Protein AF-A0A922YHZ2-F1 (afdb_monomer)

Mean predicted aligned error: 9.93 Å

Foldseek 3Di:
DDDDDDDDPDPDPPPDVFFDQAAEDDPDPQWQKWKFFDDDVPDTGHTAKTFGPPDVVTWIWGHTPHDTDIWDWPDWDDDPQWIWTWTADPVPGKIKIWTWHFDDDDPFKTKIWTWMFIDPPDTHDTTTMIMMGTD

Nearest PDB structures (foldseek):
  5t06-assembly1_C  TM=4.264E-01  e=9.651E-01  Escherichia coli O157:H7
  5dm5-assembly1_E  TM=3.992E-01  e=7.801E-01  Yersinia pestis
  5dm5-assembly1_F  TM=3.926E-01  e=1.643E+00  Yersinia pestis
  5vpj-assembly1_B  TM=4.343E-01  e=2.033E+00  Actinomadura verrucosospora

pLDDT: mean 79.19, std 15.56, range [36.5, 94.44]

Sequence (135 aa):
MGAATQTLPEGEPGGEDTLALTPFEPTTVEIYCRFQRQAENGELGGALFITEIAGVPAPAAIGLEGQAVRLEEVSKTEQDGAAIWTYRNEERPVEVQLTLTETDEGFEYRAYEGTIRIMDPVQGDIIPIEGTCGV

Secondary structure (DSSP, 8-state):
--------------------B-----S-S-EEEEEEE--BTTBPPPEEEEEESSSSSPPEEEEETTEEEEEEEEEEEEETTEEEEEEEETTTTEEEEEEEEEEEE-SSEEEEEEEEEEEESS----EEEEEEEE-

Radius of gyration: 17.92 Å; Cα contacts (8 Å, |Δi|>4): 297; chains: 1; bounding box: 31×56×59 Å

Solvent-accessible surface area (backbone atoms only — not comparable to full-atom values): 7584 Å² total; per-residue (Å²): 139,80,90,88,76,89,81,71,85,78,78,80,82,78,80,62,95,61,78,49,81,25,49,31,81,75,93,64,89,54,62,34,30,45,29,16,44,51,51,70,93,77,50,73,51,53,41,34,36,38,26,29,61,83,42,92,77,44,42,28,35,34,12,46,83,65,35,77,41,66,28,42,77,74,46,79,48,76,55,98,77,28,39,40,37,34,31,33,29,88,93,53,73,38,31,37,40,35,44,32,28,78,74,48,78,56,98,63,32,35,31,33,41,35,35,40,29,35,64,34,87,47,77,35,71,78,41,55,26,35,32,43,29,60,110

Structure (mmCIF, N/CA/C/O backbone):
data_AF-A0A922YHZ2-F1
#
_entry.id   AF-A0A922YHZ2-F1
#
loop_
_atom_site.group_PDB
_atom_site.id
_atom_site.type_symbol
_atom_site.label_atom_id
_atom_site.label_alt_id
_atom_site.label_comp_id
_atom_site.label_asym_id
_atom_site.label_entity_id
_atom_site.label_seq_id
_atom_site.pdbx_PDB_ins_code
_atom_site.Cartn_x
_atom_site.Cartn_y
_atom_site.Cartn_z
_atom_site.occupancy
_atom_site.B_iso_or_equiv
_atom_site.auth_seq_id
_atom_site.auth_comp_id
_atom_site.auth_asym_id
_atom_site.auth_atom_id
_atom_site.pdbx_PDB_model_num
ATOM 1 N N . MET A 1 1 ? 13.378 -43.459 36.237 1.00 39.75 1 MET A N 1
ATOM 2 C CA . MET A 1 1 ? 11.954 -43.155 36.505 1.00 39.75 1 MET A CA 1
ATOM 3 C C . MET A 1 1 ? 11.936 -41.804 37.201 1.00 39.75 1 MET A C 1
ATOM 5 O O . MET A 1 1 ? 12.662 -41.684 38.170 1.00 39.75 1 MET A O 1
ATOM 9 N N . GLY A 1 2 ? 11.267 -40.742 36.781 1.00 39.34 2 GLY A N 1
ATOM 10 C CA . GLY A 1 2 ? 10.365 -40.473 35.671 1.00 39.34 2 GLY A CA 1
ATOM 11 C C . GLY A 1 2 ? 10.283 -38.946 35.483 1.00 39.34 2 GLY A C 1
ATOM 12 O O . GLY A 1 2 ? 10.874 -38.199 36.255 1.00 39.34 2 GLY A O 1
ATOM 13 N N . ALA A 1 3 ? 9.610 -38.552 34.407 1.00 48.22 3 ALA A N 1
ATOM 14 C CA . ALA A 1 3 ? 9.484 -37.232 33.788 1.00 48.22 3 ALA A CA 1
ATOM 15 C C . ALA A 1 3 ? 9.189 -36.017 34.686 1.00 48.22 3 ALA A C 1
ATOM 17 O O . ALA A 1 3 ? 8.496 -36.139 35.690 1.00 48.22 3 ALA A O 1
ATOM 18 N N . ALA A 1 4 ? 9.611 -34.845 34.195 1.00 45.97 4 ALA A N 1
ATOM 19 C CA . ALA A 1 4 ? 8.816 -33.614 34.033 1.00 45.97 4 ALA A CA 1
ATOM 20 C C . ALA A 1 4 ? 9.773 -32.471 33.632 1.00 45.97 4 ALA A C 1
ATOM 22 O O . ALA A 1 4 ? 10.861 -32.388 34.184 1.00 45.97 4 ALA A O 1
ATOM 23 N N . THR A 1 5 ? 9.518 -31.534 32.729 1.00 51.22 5 THR A N 1
ATOM 24 C CA . THR A 1 5 ? 8.530 -31.315 31.670 1.00 51.22 5 THR A CA 1
ATOM 25 C C . THR A 1 5 ? 9.193 -30.248 30.796 1.00 51.22 5 THR A C 1
ATOM 27 O O . THR A 1 5 ? 9.803 -29.315 31.315 1.00 51.22 5 THR A O 1
ATOM 30 N N . GLN A 1 6 ? 9.134 -30.410 29.479 1.00 54.06 6 GLN A N 1
ATOM 31 C CA . GLN A 1 6 ? 9.562 -29.389 28.527 1.00 54.06 6 GLN A CA 1
ATOM 32 C C . GLN A 1 6 ? 8.563 -28.227 28.608 1.00 54.06 6 GLN A C 1
ATOM 34 O O . GLN A 1 6 ? 7.412 -28.397 28.212 1.00 54.06 6 GLN A O 1
ATOM 39 N N . THR A 1 7 ? 8.975 -27.081 29.148 1.00 53.22 7 THR A N 1
ATOM 40 C CA . THR A 1 7 ? 8.203 -25.840 29.017 1.00 53.22 7 THR A CA 1
ATOM 41 C C . THR A 1 7 ? 8.525 -25.249 27.648 1.00 53.22 7 THR A C 1
ATOM 43 O O . THR A 1 7 ? 9.651 -24.828 27.391 1.00 53.22 7 THR A O 1
ATOM 46 N N . LEU A 1 8 ? 7.540 -25.327 26.754 1.00 54.12 8 LEU A N 1
ATOM 47 C CA . LEU A 1 8 ? 7.485 -24.636 25.466 1.00 54.12 8 LEU A CA 1
ATOM 48 C C . LEU A 1 8 ? 7.716 -23.126 25.673 1.00 54.12 8 LEU A C 1
ATOM 50 O O . LEU A 1 8 ? 7.281 -22.611 26.703 1.00 54.12 8 LEU A O 1
ATOM 54 N N . PRO A 1 9 ? 8.333 -22.394 24.728 1.00 48.53 9 PRO A N 1
ATOM 55 C CA . PRO A 1 9 ? 8.226 -20.943 24.745 1.00 48.53 9 PRO A CA 1
ATOM 56 C C . PRO A 1 9 ? 6.755 -20.583 24.501 1.00 48.53 9 PRO A C 1
ATOM 58 O O . PRO A 1 9 ? 6.205 -20.861 23.434 1.00 48.53 9 PRO A O 1
ATOM 61 N N . GLU A 1 10 ? 6.106 -20.037 25.528 1.00 46.28 10 GLU A N 1
ATOM 62 C CA . GLU A 1 10 ? 4.842 -19.320 25.393 1.00 46.28 10 GLU A CA 1
ATOM 63 C C . GLU A 1 10 ? 5.055 -18.228 24.346 1.00 46.28 10 GLU A C 1
ATOM 65 O O . GLU A 1 10 ? 5.876 -17.331 24.533 1.00 46.28 10 GLU A O 1
ATOM 70 N N . GLY A 1 11 ? 4.367 -18.370 23.211 1.00 43.66 11 GLY A N 1
ATOM 71 C CA . GLY A 1 11 ? 4.299 -17.331 22.200 1.00 43.66 11 GLY A CA 1
ATOM 72 C C . GLY A 1 11 ? 3.799 -16.058 22.859 1.00 43.66 11 GLY A C 1
ATOM 73 O O . GLY A 1 11 ? 2.742 -16.060 23.485 1.00 43.66 11 GLY A O 1
ATOM 74 N N . GLU A 1 12 ? 4.593 -15.005 22.748 1.00 41.75 12 GLU A N 1
ATOM 75 C CA . GLU A 1 12 ? 4.246 -13.661 23.176 1.00 41.75 12 GLU A CA 1
ATOM 76 C C . GLU A 1 12 ? 2.945 -13.243 22.469 1.00 41.75 12 GLU A C 1
ATOM 78 O O . GLU A 1 12 ? 2.953 -13.089 21.246 1.00 41.75 12 GLU A O 1
ATOM 83 N N . PRO A 1 13 ? 1.814 -13.019 23.164 1.00 50.00 13 PRO A N 1
ATOM 84 C CA . PRO A 1 13 ? 0.797 -12.147 22.621 1.00 50.00 13 PRO A CA 1
ATOM 85 C C . PR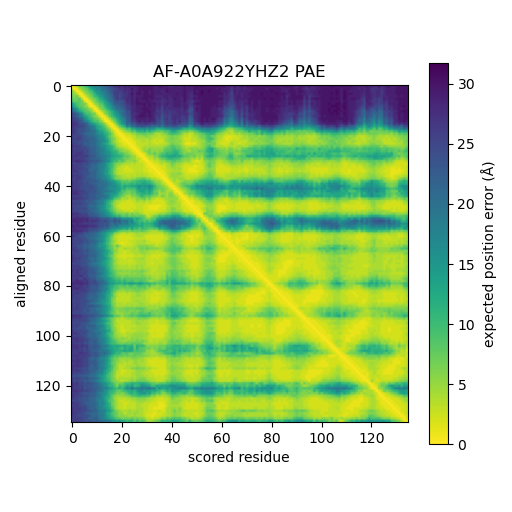O A 1 13 ? 1.255 -10.732 22.972 1.00 50.00 13 PRO A C 1
ATOM 87 O O . PRO A 1 13 ? 0.840 -10.164 23.983 1.00 50.00 13 PRO A O 1
ATOM 90 N N . GLY A 1 14 ? 2.169 -10.187 22.170 1.00 36.50 14 GLY A N 1
ATOM 91 C CA . GLY A 1 14 ? 2.480 -8.761 22.171 1.00 36.50 14 GLY A CA 1
ATOM 92 C C . GLY A 1 14 ? 1.268 -7.991 21.657 1.00 36.50 14 GLY A C 1
ATOM 93 O O . GLY A 1 14 ? 1.242 -7.562 20.512 1.00 36.50 14 GLY A O 1
ATOM 94 N N . GLY A 1 15 ? 0.227 -7.895 22.484 1.00 42.56 15 GLY A N 1
ATOM 95 C CA . GLY A 1 15 ? -0.921 -7.022 22.288 1.00 42.56 15 GLY A CA 1
ATOM 96 C C . GLY A 1 15 ? -0.527 -5.589 22.611 1.00 42.56 15 GLY A C 1
ATOM 97 O O . GLY A 1 15 ? -0.964 -5.031 23.613 1.00 42.56 15 GLY A O 1
ATOM 98 N N . GLU A 1 16 ? 0.335 -5.017 21.783 1.00 43.62 16 GLU A N 1
ATOM 99 C CA . GLU A 1 16 ? 0.255 -3.592 21.503 1.00 43.62 16 GLU A CA 1
ATOM 100 C C . GLU A 1 16 ? -0.827 -3.427 20.433 1.00 43.62 16 GLU A C 1
ATOM 102 O O . GLU A 1 16 ? -1.038 -4.321 19.619 1.00 43.62 16 GLU A O 1
ATOM 107 N N . ASP A 1 17 ? -1.586 -2.337 20.492 1.00 49.53 17 ASP A N 1
ATOM 108 C CA . ASP A 1 17 ? -2.718 -2.027 19.607 1.00 49.53 17 ASP A CA 1
ATOM 109 C C . ASP A 1 17 ? -2.211 -1.682 18.182 1.00 49.53 17 ASP A C 1
ATOM 111 O O . ASP A 1 17 ? -2.505 -0.636 17.606 1.00 49.53 17 ASP A O 1
ATOM 115 N N . THR A 1 18 ? -1.329 -2.519 17.631 1.00 56.91 18 THR A N 1
ATOM 116 C CA . THR A 1 18 ? -0.783 -2.396 16.290 1.00 56.91 18 THR A CA 1
ATOM 117 C C . THR A 1 18 ? -1.848 -2.836 15.305 1.00 56.91 18 THR A C 1
ATOM 119 O O . THR A 1 18 ? -2.197 -4.012 15.203 1.00 56.91 18 THR A O 1
ATOM 122 N N . LEU A 1 19 ? -2.382 -1.866 14.561 1.00 71.94 19 LEU A N 1
ATOM 123 C CA . LEU A 1 19 ? -3.243 -2.128 13.414 1.00 71.94 19 LEU A CA 1
ATOM 124 C C . LEU A 1 19 ? -2.537 -3.111 12.473 1.00 71.94 19 LEU A C 1
ATOM 126 O O . LEU A 1 19 ? -1.559 -2.777 11.804 1.00 71.94 19 LEU A O 1
ATOM 130 N N . ALA A 1 20 ? -3.036 -4.344 12.444 1.00 77.06 20 ALA A N 1
ATOM 131 C CA . ALA A 1 20 ? -2.454 -5.405 11.645 1.00 77.06 20 ALA A CA 1
ATOM 132 C C . ALA A 1 20 ? -3.015 -5.361 10.221 1.00 77.06 20 ALA A C 1
ATOM 134 O O . ALA A 1 20 ? -4.226 -5.475 9.992 1.00 77.06 20 ALA A O 1
ATOM 135 N N . LEU A 1 21 ? -2.108 -5.258 9.250 1.00 84.69 21 LEU A N 1
ATOM 136 C CA . LEU A 1 21 ? -2.442 -5.433 7.844 1.00 84.69 21 LEU A CA 1
ATOM 137 C C . LEU A 1 21 ? -2.799 -6.889 7.582 1.00 84.69 21 LEU A C 1
ATOM 139 O O . LEU A 1 21 ? -1.997 -7.810 7.773 1.00 84.69 21 LEU A O 1
ATOM 143 N N . THR A 1 22 ? -4.016 -7.079 7.104 1.00 86.75 22 THR A N 1
ATOM 144 C CA . THR A 1 22 ? -4.612 -8.389 6.866 1.00 86.75 22 THR A CA 1
ATOM 145 C C . THR A 1 22 ? -5.055 -8.474 5.417 1.00 86.75 22 THR A C 1
ATOM 147 O O . THR A 1 22 ? -5.443 -7.463 4.835 1.00 86.75 22 THR A O 1
ATOM 150 N N . PRO A 1 23 ? -4.981 -9.658 4.796 1.00 85.94 23 PRO A N 1
ATOM 151 C CA . PRO A 1 23 ? -5.547 -9.831 3.473 1.00 85.94 23 PRO A CA 1
ATOM 152 C C . PRO A 1 23 ? -7.059 -9.606 3.520 1.00 85.94 23 PRO A C 1
ATOM 154 O O . PRO A 1 23 ? -7.722 -10.001 4.480 1.00 85.94 23 PRO A O 1
ATOM 157 N N . PHE A 1 24 ? -7.600 -9.007 2.466 1.00 86.88 24 PHE A N 1
ATOM 158 C CA . PHE A 1 24 ? -9.036 -8.832 2.299 1.00 86.88 24 PHE A CA 1
ATOM 159 C C . PHE A 1 24 ? -9.477 -9.245 0.897 1.00 86.88 24 PHE A C 1
ATOM 161 O O . PHE A 1 24 ? -8.689 -9.276 -0.052 1.00 86.88 24 PHE A O 1
ATOM 168 N N . GLU A 1 25 ? -10.761 -9.565 0.772 1.00 82.56 25 GLU A N 1
ATOM 169 C CA . GLU A 1 25 ? -11.384 -9.801 -0.523 1.00 82.56 25 GLU A CA 1
ATOM 170 C C . GLU A 1 25 ? -11.875 -8.461 -1.089 1.00 82.56 25 GLU A C 1
ATOM 172 O O . GLU A 1 25 ? -12.699 -7.796 -0.451 1.00 82.56 25 GLU A O 1
ATOM 177 N N . PRO A 1 26 ? -11.372 -8.025 -2.259 1.00 75.19 26 PRO A N 1
ATOM 178 C CA . PRO A 1 26 ? -11.837 -6.796 -2.876 1.00 75.19 26 PRO A CA 1
ATOM 179 C C . PRO A 1 26 ? -13.327 -6.916 -3.201 1.00 75.19 26 PRO A C 1
ATOM 181 O O . PRO A 1 26 ? -13.780 -7.893 -3.791 1.00 75.19 26 PRO A O 1
ATOM 184 N N . THR A 1 27 ? -14.098 -5.901 -2.826 1.00 72.12 27 THR A N 1
ATOM 185 C CA . THR A 1 27 ? -15.546 -5.845 -3.088 1.00 72.12 27 THR A CA 1
ATOM 186 C C . THR A 1 27 ? -15.873 -5.347 -4.498 1.00 72.12 27 THR A C 1
ATOM 188 O O . THR A 1 27 ? -17.034 -5.360 -4.905 1.00 72.12 27 THR A O 1
ATOM 191 N N . THR A 1 28 ? -14.849 -4.926 -5.241 1.00 73.12 28 THR A N 1
ATOM 192 C CA . THR A 1 28 ? -14.907 -4.382 -6.599 1.00 73.12 28 THR A CA 1
ATOM 193 C C . THR A 1 28 ? -14.122 -5.262 -7.568 1.00 73.12 28 THR A C 1
ATOM 195 O O . THR A 1 28 ? -13.128 -5.889 -7.197 1.00 73.12 28 THR A O 1
ATOM 198 N N . VAL A 1 29 ? -14.567 -5.304 -8.824 1.00 72.88 29 VAL A N 1
ATOM 199 C CA . VAL A 1 29 ? -13.850 -5.981 -9.920 1.00 72.88 29 VAL A CA 1
ATOM 200 C C . VAL A 1 29 ? -13.031 -5.005 -10.767 1.00 72.88 29 VAL A C 1
ATOM 202 O O . VAL A 1 29 ? -12.230 -5.434 -11.591 1.00 72.88 29 VAL A O 1
ATOM 205 N N . GLU A 1 30 ? -13.200 -3.699 -10.557 1.00 80.75 30 GLU A N 1
ATOM 206 C CA . GLU A 1 30 ? -12.539 -2.632 -11.315 1.00 80.75 30 GLU A CA 1
ATOM 207 C C . GLU A 1 30 ? -11.231 -2.214 -10.633 1.00 80.75 30 GLU A C 1
ATOM 209 O O . GLU A 1 30 ? -11.040 -1.054 -10.277 1.00 8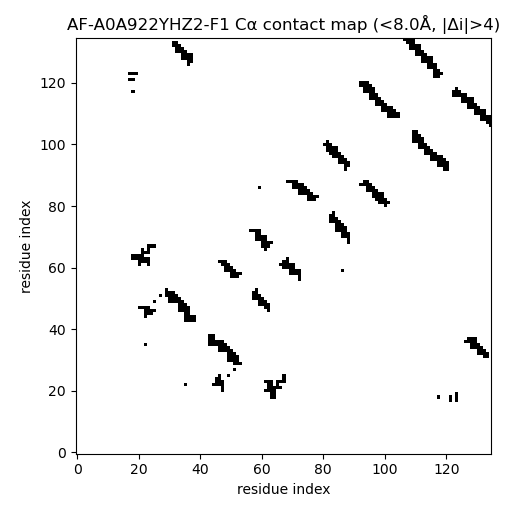0.75 30 GLU A O 1
ATOM 214 N N . ILE A 1 31 ? -10.339 -3.175 -10.397 1.00 83.06 31 ILE A N 1
ATOM 215 C CA . ILE A 1 31 ? -9.075 -2.948 -9.689 1.00 83.06 31 ILE A CA 1
ATOM 216 C C . ILE A 1 31 ? -8.028 -2.417 -10.675 1.00 83.06 31 ILE A C 1
ATOM 218 O O . ILE A 1 31 ? -7.686 -3.100 -11.637 1.00 83.06 31 ILE A O 1
ATOM 222 N N . TYR A 1 32 ? -7.508 -1.215 -10.419 1.00 86.75 32 TYR A N 1
ATOM 223 C CA . TYR A 1 32 ? -6.421 -0.608 -11.185 1.00 86.75 32 TYR A CA 1
ATOM 224 C C . TYR A 1 32 ? -5.060 -1.111 -10.705 1.00 86.75 32 TYR A C 1
ATOM 226 O O . TYR A 1 32 ? -4.319 -1.683 -11.493 1.00 86.75 32 TYR A O 1
ATOM 234 N N . CYS A 1 33 ? -4.745 -0.956 -9.416 1.00 89.69 33 CYS A N 1
ATOM 235 C CA . CYS A 1 33 ? -3.566 -1.550 -8.794 1.00 89.69 33 CYS A CA 1
ATOM 236 C C . CYS A 1 33 ? -3.966 -2.586 -7.756 1.00 89.69 33 CYS A C 1
ATOM 238 O O . CYS A 1 33 ? -4.873 -2.354 -6.959 1.00 89.69 33 CYS A O 1
ATOM 240 N N . ARG A 1 34 ? -3.225 -3.689 -7.694 1.00 91.19 34 ARG A N 1
ATOM 241 C CA . ARG A 1 34 ? -3.348 -4.705 -6.652 1.00 91.19 34 ARG A CA 1
ATOM 242 C C . ARG A 1 34 ? -1.983 -4.997 -6.057 1.00 91.19 34 ARG A C 1
ATOM 244 O O . ARG A 1 34 ? -1.089 -5.428 -6.777 1.00 91.19 34 ARG A O 1
ATOM 251 N N . PHE A 1 35 ? -1.876 -4.853 -4.743 1.00 92.44 35 PHE A N 1
ATOM 252 C CA . PHE A 1 35 ? -0.700 -5.211 -3.964 1.00 92.44 35 PHE A CA 1
ATOM 253 C C . PHE A 1 35 ? -1.049 -6.257 -2.920 1.00 92.44 35 PHE A C 1
ATOM 255 O O . PHE A 1 35 ? -2.102 -6.228 -2.274 1.00 92.44 35 PHE A O 1
ATOM 262 N N . GLN A 1 36 ? -0.130 -7.184 -2.741 1.00 91.19 36 GLN A N 1
ATOM 263 C CA . GLN A 1 36 ? -0.241 -8.303 -1.826 1.00 91.19 36 GLN A CA 1
ATOM 264 C C . GLN A 1 36 ? 1.083 -8.497 -1.107 1.00 91.19 36 GLN A C 1
ATOM 266 O O . GLN A 1 36 ? 2.111 -7.962 -1.519 1.00 91.19 36 GLN A O 1
ATOM 271 N N . ARG A 1 37 ? 1.047 -9.241 -0.002 1.00 88.88 37 ARG A N 1
ATOM 272 C CA . ARG A 1 37 ? 2.265 -9.577 0.734 1.00 88.88 37 ARG A CA 1
ATOM 273 C C . ARG A 1 37 ? 3.208 -10.352 -0.190 1.00 88.88 37 ARG A C 1
ATOM 275 O O . ARG A 1 37 ? 2.734 -11.225 -0.922 1.00 88.88 37 ARG A O 1
ATOM 282 N N . GLN A 1 38 ?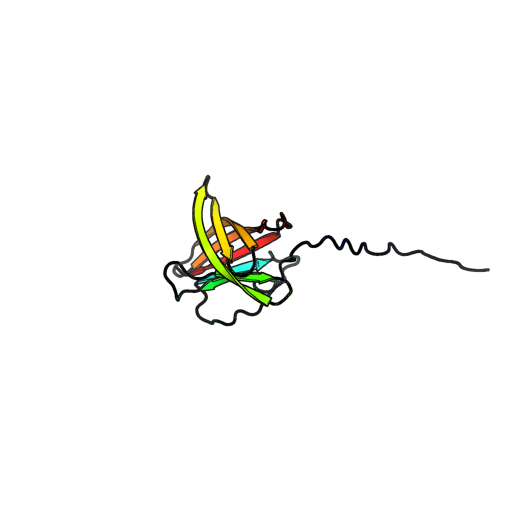 4.497 -10.021 -0.151 1.00 83.69 38 GLN A N 1
ATOM 283 C CA . GLN A 1 38 ? 5.497 -10.722 -0.952 1.00 83.69 38 GLN A CA 1
ATOM 284 C C . GLN A 1 38 ? 5.458 -12.222 -0.635 1.00 83.69 38 GLN A C 1
ATOM 286 O O . GLN A 1 38 ? 5.293 -12.603 0.528 1.00 83.69 38 GLN A O 1
ATOM 291 N N . ALA A 1 39 ? 5.554 -13.072 -1.656 1.00 74.62 39 ALA A N 1
ATOM 292 C CA . ALA A 1 39 ? 5.394 -14.509 -1.474 1.00 74.62 39 ALA A CA 1
ATOM 293 C C . ALA A 1 39 ? 6.532 -15.109 -0.628 1.00 74.62 39 ALA A C 1
ATOM 295 O O . ALA A 1 39 ? 7.666 -15.253 -1.088 1.00 74.62 39 ALA A O 1
ATOM 296 N N . GLU A 1 40 ? 6.224 -15.556 0.588 1.00 65.81 40 GLU A N 1
ATOM 297 C CA . GLU A 1 40 ? 7.130 -16.398 1.369 1.00 65.81 40 GLU A CA 1
ATOM 298 C C . GLU A 1 40 ? 6.925 -17.859 0.937 1.00 65.81 40 GLU A C 1
ATOM 300 O O . GLU A 1 40 ? 5.849 -18.425 1.108 1.00 65.81 40 GLU A O 1
ATOM 305 N N . ASN A 1 41 ? 7.956 -18.485 0.357 1.00 67.88 41 ASN A N 1
ATOM 306 C CA . ASN A 1 41 ? 7.931 -19.861 -0.182 1.00 67.88 41 ASN A CA 1
ATOM 307 C C . ASN A 1 41 ? 7.110 -20.073 -1.470 1.00 67.88 41 ASN A C 1
ATOM 309 O O . ASN A 1 41 ? 6.779 -21.208 -1.813 1.00 67.88 41 ASN A O 1
ATOM 313 N N . GLY A 1 42 ? 6.828 -19.004 -2.220 1.00 63.19 42 GLY A N 1
ATOM 314 C CA . GLY A 1 42 ? 6.121 -19.085 -3.505 1.00 63.19 42 GLY A CA 1
ATOM 315 C C . GLY A 1 42 ? 4.594 -19.135 -3.394 1.00 63.19 42 GLY A C 1
ATOM 316 O O . GLY A 1 42 ? 3.918 -19.277 -4.411 1.00 63.19 42 GLY A O 1
ATOM 317 N N . GLU A 1 43 ? 4.042 -18.991 -2.187 1.00 68.19 43 GLU A N 1
ATOM 318 C CA . GLU A 1 43 ? 2.608 -18.797 -1.973 1.00 68.19 43 GLU A CA 1
ATOM 319 C C . GLU A 1 43 ? 2.289 -17.299 -1.953 1.00 68.19 43 GLU A C 1
ATOM 321 O O . GLU A 1 43 ? 2.708 -16.565 -1.058 1.00 68.19 43 GLU A O 1
ATOM 326 N N . LEU A 1 44 ? 1.548 -16.835 -2.961 1.00 67.06 44 LEU A N 1
ATOM 327 C CA . LEU A 1 44 ? 1.074 -15.456 -3.021 1.00 67.06 44 LEU A CA 1
ATOM 328 C C . LEU A 1 44 ? -0.008 -15.244 -1.955 1.00 67.06 44 LEU A C 1
ATOM 330 O O . LEU A 1 44 ? -1.012 -15.958 -1.923 1.00 67.06 44 LEU A O 1
ATOM 334 N N . GLY A 1 45 ? 0.194 -14.249 -1.090 1.00 70.25 45 GLY A N 1
ATOM 335 C CA . GLY A 1 45 ? -0.796 -13.862 -0.089 1.00 70.25 45 GLY A CA 1
ATOM 336 C C . GLY A 1 45 ? -2.051 -13.226 -0.702 1.00 70.25 45 GLY A C 1
ATOM 337 O O . GLY A 1 45 ? -2.093 -12.855 -1.876 1.00 70.25 45 GLY A O 1
ATOM 338 N N . GLY A 1 46 ? -3.093 -13.057 0.117 1.00 82.25 46 GLY A N 1
ATOM 339 C CA . GLY A 1 46 ? -4.262 -12.261 -0.270 1.00 82.25 46 GLY A CA 1
ATOM 340 C C . GLY A 1 46 ? -3.919 -10.777 -0.470 1.00 82.25 46 GLY A C 1
ATOM 341 O O . GLY A 1 46 ? -2.875 -10.298 -0.019 1.00 82.25 46 GLY A O 1
ATOM 342 N N . ALA A 1 47 ? -4.806 -10.042 -1.148 1.00 86.06 47 ALA A N 1
ATOM 343 C CA . ALA A 1 47 ? -4.610 -8.617 -1.409 1.00 86.06 47 ALA A CA 1
ATOM 344 C C . ALA A 1 47 ? -4.564 -7.830 -0.093 1.00 86.06 47 ALA A C 1
ATOM 346 O O . ALA A 1 47 ? -5.451 -7.971 0.747 1.00 86.06 47 ALA A O 1
ATOM 347 N N . LEU A 1 48 ? -3.530 -7.008 0.075 1.00 90.38 48 LEU A N 1
ATOM 348 C CA . LEU A 1 48 ? -3.383 -6.111 1.221 1.00 90.38 48 LEU A CA 1
ATOM 349 C C . LEU A 1 48 ? -3.845 -4.701 0.885 1.00 90.38 48 LEU A C 1
ATOM 351 O O . LEU A 1 48 ? -4.407 -4.030 1.743 1.00 90.38 48 LEU A O 1
ATOM 355 N N . PHE A 1 49 ? -3.628 -4.265 -0.354 1.00 92.38 49 PHE A N 1
ATOM 356 C CA . PHE A 1 49 ? -3.978 -2.930 -0.812 1.00 92.38 49 PHE A CA 1
ATOM 357 C C . PHE A 1 49 ? -4.415 -2.974 -2.275 1.00 92.38 49 PHE A C 1
ATOM 359 O O . PHE A 1 49 ? -3.803 -3.665 -3.090 1.00 92.38 49 PHE A O 1
ATOM 366 N N . ILE A 1 50 ? -5.457 -2.223 -2.616 1.00 91.31 50 ILE A N 1
ATOM 367 C CA . ILE A 1 50 ? -5.917 -2.052 -3.994 1.00 91.31 50 ILE A CA 1
ATOM 368 C C . ILE A 1 50 ? -6.186 -0.579 -4.292 1.00 91.31 50 ILE A C 1
ATOM 370 O O . ILE A 1 50 ? -6.487 0.200 -3.389 1.00 91.31 50 ILE A O 1
ATOM 374 N N . THR A 1 51 ? -6.160 -0.221 -5.568 1.00 89.06 51 THR A N 1
ATOM 375 C CA . THR A 1 51 ? -6.786 1.001 -6.084 1.00 89.06 51 THR A CA 1
ATOM 376 C C . THR A 1 51 ? -7.836 0.633 -7.122 1.00 89.06 51 THR A C 1
ATOM 378 O O . THR A 1 51 ? -7.700 -0.389 -7.794 1.00 89.06 51 THR A O 1
ATOM 381 N N . GLU A 1 52 ? -8.889 1.433 -7.255 1.00 83.38 52 GLU A N 1
ATOM 382 C CA . GLU A 1 52 ? -9.974 1.194 -8.215 1.00 83.38 52 GLU A CA 1
ATOM 383 C C . GLU A 1 52 ? -9.858 2.103 -9.449 1.00 83.38 52 GLU A C 1
ATOM 385 O O . GLU A 1 52 ? -9.337 3.210 -9.369 1.00 83.38 52 GLU A O 1
ATOM 390 N N . ILE A 1 53 ? -10.383 1.672 -10.597 1.00 72.62 53 ILE A N 1
ATOM 391 C CA . ILE A 1 53 ? -10.453 2.487 -11.826 1.00 72.62 53 ILE A CA 1
ATOM 392 C C . ILE A 1 53 ? -11.501 3.608 -11.673 1.00 72.62 53 ILE A C 1
ATOM 394 O O . ILE A 1 53 ? -11.367 4.697 -12.237 1.00 72.62 53 ILE A O 1
ATOM 398 N N . ALA A 1 54 ? -12.562 3.347 -10.904 1.00 60.50 54 ALA A N 1
ATOM 399 C CA . ALA A 1 54 ? -13.708 4.233 -10.747 1.00 60.50 54 ALA A CA 1
ATOM 400 C C . ALA A 1 54 ? -13.454 5.328 -9.693 1.00 60.50 54 ALA A C 1
ATOM 402 O O . ALA A 1 54 ? -13.877 5.244 -8.544 1.00 60.50 54 ALA A O 1
ATOM 403 N N . GLY A 1 55 ? -12.778 6.388 -10.121 1.00 52.69 55 GLY A N 1
ATOM 404 C CA . GLY A 1 55 ? -12.608 7.646 -9.400 1.00 52.69 55 GLY A CA 1
ATOM 405 C C . GLY A 1 55 ? -11.310 8.290 -9.851 1.00 52.69 55 GLY A C 1
ATOM 406 O O . GLY A 1 55 ? -10.314 7.610 -10.048 1.00 52.69 55 GLY A O 1
ATOM 407 N N . VAL A 1 56 ? -11.311 9.589 -10.118 1.00 49.59 56 VAL A N 1
ATOM 408 C CA . VAL A 1 56 ? -10.071 10.316 -10.404 1.00 49.59 56 VAL A CA 1
ATOM 409 C C . VAL A 1 56 ? -9.987 11.437 -9.371 1.00 49.59 56 VAL A C 1
ATOM 411 O O . VAL A 1 56 ? -10.782 12.377 -9.470 1.00 49.59 56 VAL A O 1
ATOM 414 N N . PRO A 1 57 ? -9.078 11.337 -8.379 1.00 57.19 57 PRO A N 1
ATOM 415 C CA . PRO A 1 57 ? -8.123 10.237 -8.158 1.00 57.19 57 PRO A CA 1
ATOM 416 C C . PRO A 1 57 ? -8.795 8.905 -7.757 1.00 57.19 57 PRO A C 1
ATOM 418 O O . PRO A 1 57 ? -9.885 8.898 -7.184 1.00 57.19 57 PRO A O 1
ATOM 421 N N . ALA A 1 58 ? -8.146 7.785 -8.103 1.00 63.53 58 ALA A N 1
ATOM 422 C CA . ALA A 1 58 ? -8.614 6.417 -7.849 1.00 63.53 58 ALA A CA 1
ATOM 423 C C . ALA A 1 58 ? -8.811 6.180 -6.346 1.00 63.53 58 ALA A C 1
ATOM 425 O O . ALA A 1 58 ? -7.835 6.338 -5.604 1.00 63.53 58 ALA A O 1
ATOM 426 N N . PRO A 1 59 ? -10.014 5.791 -5.873 1.00 79.88 59 PRO A N 1
ATOM 427 C CA . PRO A 1 59 ? -10.181 5.428 -4.478 1.00 79.88 59 PRO A CA 1
ATOM 428 C C . PRO A 1 59 ? -9.330 4.188 -4.194 1.00 79.88 59 PRO A C 1
ATOM 430 O O . PRO A 1 59 ? -9.210 3.282 -5.024 1.00 79.88 59 PRO A O 1
ATOM 433 N N . ALA A 1 60 ? -8.691 4.176 -3.030 1.00 89.25 60 ALA A N 1
ATOM 434 C CA . ALA A 1 60 ? -7.879 3.062 -2.570 1.00 89.25 60 ALA A CA 1
ATOM 435 C C . ALA A 1 60 ? -8.614 2.282 -1.480 1.00 89.25 60 ALA A C 1
ATOM 437 O O . ALA A 1 60 ? -9.524 2.796 -0.831 1.00 89.25 60 ALA A O 1
ATOM 438 N N . ALA A 1 61 ? -8.218 1.034 -1.254 1.00 90.38 61 ALA A N 1
ATOM 439 C CA . ALA A 1 61 ? -8.667 0.269 -0.101 1.00 90.38 61 ALA A CA 1
ATOM 440 C C . ALA A 1 61 ? -7.541 -0.594 0.460 1.00 90.38 61 ALA A C 1
ATOM 442 O O . ALA A 1 61 ? -6.700 -1.099 -0.283 1.00 90.38 61 ALA A O 1
ATOM 443 N N . ILE A 1 62 ? -7.551 -0.777 1.775 1.00 90.31 62 ILE A N 1
ATOM 444 C CA . ILE A 1 62 ? -6.571 -1.564 2.517 1.00 90.31 62 ILE A CA 1
ATOM 445 C C . ILE A 1 62 ? -7.264 -2.563 3.435 1.00 90.31 62 ILE A C 1
ATOM 447 O O . ILE A 1 62 ? -8.319 -2.271 3.996 1.00 90.31 62 ILE A O 1
ATOM 451 N N . GLY A 1 63 ? -6.669 -3.737 3.607 1.00 89.75 63 GLY A N 1
ATOM 452 C CA . GLY A 1 63 ? -7.159 -4.732 4.550 1.00 89.75 63 GLY A CA 1
ATOM 453 C C . GLY A 1 63 ? -6.625 -4.481 5.956 1.00 89.75 63 GLY A C 1
ATOM 454 O O . GLY A 1 63 ? -5.433 -4.642 6.223 1.00 89.75 63 GLY A O 1
ATOM 455 N N . LEU A 1 64 ? -7.513 -4.110 6.873 1.00 86.62 64 LEU A N 1
ATOM 456 C CA . LEU A 1 64 ? -7.211 -3.912 8.290 1.00 86.62 64 LEU A CA 1
ATOM 457 C C . LEU A 1 64 ? -8.167 -4.761 9.116 1.00 86.62 64 LEU A C 1
ATOM 459 O O . LEU A 1 64 ? -9.378 -4.673 8.930 1.00 86.62 64 LEU A O 1
ATOM 463 N N . GLU A 1 65 ? -7.628 -5.578 10.022 1.00 83.31 65 GLU A N 1
ATOM 464 C CA . GLU A 1 65 ? -8.433 -6.408 10.937 1.00 83.31 65 GLU A CA 1
ATOM 465 C C . GLU A 1 65 ? -9.454 -7.331 10.221 1.00 83.31 65 GLU A C 1
ATOM 467 O O . GLU A 1 65 ? -10.528 -7.632 10.737 1.00 83.31 65 GLU A O 1
ATOM 472 N N . GLY A 1 66 ? -9.137 -7.776 9.002 1.00 78.56 66 GLY A N 1
ATOM 473 C CA . GLY A 1 66 ? -9.996 -8.594 8.142 1.00 78.56 66 GLY A CA 1
ATOM 474 C C . GLY A 1 66 ? -11.071 -7.807 7.383 1.00 78.56 66 GLY A C 1
ATOM 475 O O . GLY A 1 66 ? -11.944 -8.415 6.765 1.00 78.56 66 GLY A O 1
ATOM 476 N N . GLN A 1 67 ? -11.036 -6.473 7.420 1.00 83.19 67 GLN A N 1
ATOM 477 C CA . GLN A 1 67 ? -12.012 -5.599 6.771 1.00 83.19 67 GLN A CA 1
ATOM 478 C C . GLN A 1 67 ? -11.352 -4.691 5.732 1.00 83.19 67 GLN A C 1
ATOM 480 O O . GLN A 1 67 ? -10.263 -4.161 5.946 1.00 83.19 67 GLN A O 1
ATOM 485 N N . ALA A 1 68 ? -12.045 -4.469 4.613 1.00 86.38 68 ALA A N 1
ATOM 486 C CA . ALA A 1 68 ? -11.641 -3.481 3.622 1.00 86.38 68 ALA A CA 1
ATOM 487 C C . ALA A 1 68 ? -11.948 -2.068 4.141 1.00 86.38 68 ALA A C 1
ATOM 489 O O . ALA A 1 68 ? -13.111 -1.699 4.314 1.00 86.38 68 ALA A O 1
ATOM 490 N N . VAL A 1 69 ? -10.909 -1.274 4.370 1.00 88.25 69 VAL A N 1
ATOM 491 C CA . VAL A 1 69 ? -11.005 0.138 4.745 1.00 88.25 69 VAL A CA 1
ATOM 492 C C . VAL A 1 69 ? -10.710 0.972 3.509 1.00 88.25 69 VAL A C 1
ATOM 494 O O . VAL A 1 69 ? -9.646 0.832 2.910 1.00 88.25 69 VAL A O 1
ATOM 497 N N . ARG A 1 70 ? -11.651 1.834 3.114 1.00 89.25 70 ARG A N 1
ATOM 498 C CA . ARG A 1 70 ? -11.438 2.775 2.007 1.00 89.25 70 ARG A CA 1
ATOM 499 C C . ARG A 1 70 ? -10.397 3.813 2.388 1.00 89.25 70 ARG A C 1
ATOM 501 O O . ARG A 1 70 ? -10.274 4.168 3.550 1.00 89.25 70 ARG A O 1
ATOM 508 N N . LEU A 1 71 ? -9.671 4.320 1.416 1.00 90.12 71 LEU A N 1
ATOM 509 C CA . LEU A 1 71 ? -8.644 5.320 1.599 1.00 90.12 71 LEU A CA 1
ATOM 510 C C . LEU A 1 71 ? -8.737 6.349 0.476 1.00 90.12 71 LEU A C 1
ATOM 512 O O . LEU A 1 71 ? -9.034 6.028 -0.676 1.00 90.12 71 LEU A O 1
ATOM 516 N N . GLU A 1 72 ? -8.428 7.581 0.828 1.00 89.38 72 GLU A N 1
ATOM 517 C CA . GLU A 1 72 ? -8.322 8.719 -0.066 1.00 89.38 72 GLU A CA 1
ATOM 518 C C . GLU A 1 72 ? -6.852 9.016 -0.341 1.00 89.38 72 GLU A C 1
ATOM 520 O O . GLU A 1 72 ? -5.989 8.864 0.528 1.00 89.38 72 GLU A O 1
ATOM 525 N N . GLU A 1 73 ? -6.555 9.411 -1.575 1.00 90.44 73 GLU A N 1
ATOM 526 C CA . GLU A 1 73 ? -5.209 9.806 -1.974 1.00 90.44 73 GLU A CA 1
ATOM 527 C C . GLU A 1 73 ? -4.839 11.134 -1.310 1.00 90.44 73 GLU A C 1
ATOM 529 O O . GLU A 1 73 ? -5.504 12.149 -1.505 1.00 90.44 73 GLU A O 1
ATOM 534 N N . VAL A 1 74 ? -3.749 11.128 -0.545 1.00 90.19 74 VAL A N 1
ATOM 535 C CA . VAL A 1 74 ? -3.170 12.346 0.035 1.00 90.19 74 VAL A CA 1
ATOM 536 C C . VAL A 1 74 ? -2.076 12.883 -0.877 1.00 90.19 74 VAL A C 1
ATOM 538 O O . VAL A 1 74 ? -1.996 14.085 -1.123 1.00 90.19 74 VAL A O 1
ATOM 541 N N . SER A 1 75 ? -1.201 11.995 -1.356 1.00 90.00 75 SER A N 1
ATOM 542 C CA . SER A 1 75 ? -0.082 12.362 -2.216 1.00 90.00 75 SER A CA 1
ATOM 543 C C . SER A 1 75 ? 0.461 11.156 -2.973 1.00 90.00 75 SER A C 1
ATOM 545 O O . SER A 1 75 ? 0.513 10.047 -2.443 1.00 90.00 75 SER A O 1
ATOM 547 N N . LYS A 1 76 ? 0.942 11.393 -4.191 1.00 90.19 76 LYS A N 1
ATOM 548 C CA . LYS A 1 76 ? 1.776 10.461 -4.948 1.00 90.19 76 LYS A CA 1
ATOM 549 C C . LYS A 1 76 ? 2.990 11.211 -5.451 1.00 90.19 76 LYS A C 1
ATOM 551 O O . LYS A 1 76 ? 2.868 12.129 -6.260 1.00 90.19 76 LYS A O 1
ATOM 556 N N . THR A 1 77 ? 4.157 10.831 -4.964 1.00 90.25 77 THR A N 1
ATOM 557 C CA . THR A 1 77 ? 5.431 11.401 -5.390 1.00 90.25 77 THR A CA 1
ATOM 558 C C . THR A 1 77 ? 6.350 10.301 -5.877 1.00 90.25 77 THR A C 1
ATOM 560 O O . THR A 1 77 ? 6.177 9.134 -5.549 1.00 90.25 77 THR A O 1
ATOM 563 N N . GLU A 1 78 ? 7.335 10.672 -6.678 1.00 89.12 78 GLU A N 1
ATOM 564 C CA . GLU A 1 78 ? 8.419 9.785 -7.074 1.00 89.12 78 GLU A CA 1
ATOM 565 C C . GLU A 1 78 ? 9.727 10.409 -6.594 1.00 89.12 78 GLU A C 1
ATOM 567 O O . GLU A 1 78 ? 9.953 11.612 -6.758 1.00 89.12 78 GLU A O 1
ATOM 572 N N . GLN A 1 79 ? 10.555 9.613 -5.928 1.00 84.19 79 GLN A N 1
ATOM 573 C CA . GLN A 1 79 ? 11.813 10.035 -5.335 1.00 84.19 79 GLN A CA 1
ATOM 574 C C . GLN A 1 79 ? 12.850 8.928 -5.525 1.00 84.19 79 GLN A C 1
ATOM 576 O O . GLN A 1 79 ? 12.607 7.782 -5.162 1.00 84.19 79 GLN A O 1
ATOM 581 N N . ASP A 1 80 ? 14.002 9.275 -6.105 1.00 81.75 80 ASP A N 1
ATOM 582 C CA . ASP A 1 80 ? 15.145 8.365 -6.279 1.00 81.75 80 ASP A CA 1
ATOM 583 C C . ASP A 1 80 ? 14.794 7.028 -6.978 1.00 81.75 80 ASP A C 1
ATOM 585 O O . ASP A 1 80 ? 15.383 5.988 -6.693 1.00 81.75 80 ASP A O 1
ATOM 589 N N . GLY A 1 81 ? 13.833 7.053 -7.912 1.00 83.38 81 GLY A N 1
ATOM 590 C CA . GLY A 1 81 ? 13.369 5.865 -8.643 1.00 83.38 81 GLY A CA 1
ATOM 591 C C . GLY A 1 81 ? 12.354 4.999 -7.888 1.00 83.38 81 GLY A C 1
ATOM 592 O O . GLY A 1 81 ? 11.987 3.936 -8.381 1.00 83.38 81 GLY A O 1
ATOM 593 N N . ALA A 1 82 ? 11.886 5.449 -6.721 1.00 89.56 82 ALA A N 1
ATOM 594 C CA . ALA A 1 82 ? 10.791 4.838 -5.980 1.00 89.56 82 ALA A CA 1
ATOM 595 C C . ALA A 1 82 ? 9.574 5.774 -5.931 1.00 89.56 82 ALA A C 1
ATOM 597 O O . ALA A 1 82 ? 9.675 6.959 -5.613 1.00 89.56 82 ALA A O 1
ATOM 598 N N . ALA A 1 83 ? 8.395 5.233 -6.206 1.00 92.12 83 ALA A N 1
ATOM 599 C CA . ALA A 1 83 ? 7.124 5.905 -6.033 1.00 92.12 83 ALA A CA 1
ATOM 600 C C . ALA A 1 83 ? 6.661 5.804 -4.569 1.00 92.12 83 ALA A C 1
ATOM 602 O O . ALA A 1 83 ? 6.493 4.716 -4.021 1.00 92.12 83 ALA A O 1
ATOM 603 N N . ILE A 1 84 ? 6.445 6.948 -3.928 1.00 93.75 84 ILE A N 1
ATOM 604 C CA . ILE A 1 84 ? 5.929 7.067 -2.566 1.00 93.75 84 ILE A CA 1
ATOM 605 C C . ILE A 1 84 ? 4.472 7.511 -2.654 1.00 93.75 84 ILE A C 1
ATOM 607 O O . ILE A 1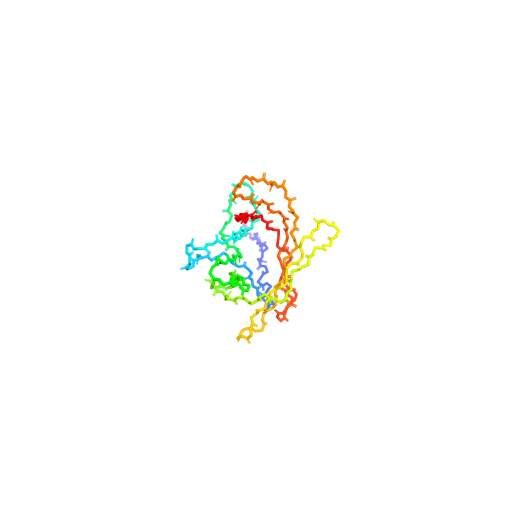 84 ? 4.175 8.628 -3.082 1.00 93.75 84 ILE A O 1
ATOM 611 N N . TRP A 1 85 ? 3.550 6.637 -2.263 1.00 93.75 85 TRP A N 1
ATOM 612 C CA . TRP A 1 85 ? 2.119 6.931 -2.270 1.00 93.75 85 TRP A CA 1
ATOM 613 C C . TRP A 1 85 ? 1.590 6.986 -0.845 1.00 93.75 85 TRP A C 1
ATOM 615 O O . TRP A 1 85 ? 1.714 6.019 -0.097 1.00 93.75 85 TRP A O 1
ATOM 625 N N . THR A 1 86 ? 0.967 8.099 -0.484 1.00 92.44 86 THR A N 1
ATOM 626 C CA . THR A 1 86 ? 0.349 8.302 0.822 1.00 92.44 86 THR A CA 1
ATOM 627 C C . THR A 1 86 ? -1.157 8.373 0.662 1.00 92.44 86 THR A C 1
ATOM 629 O O . THR A 1 86 ? -1.679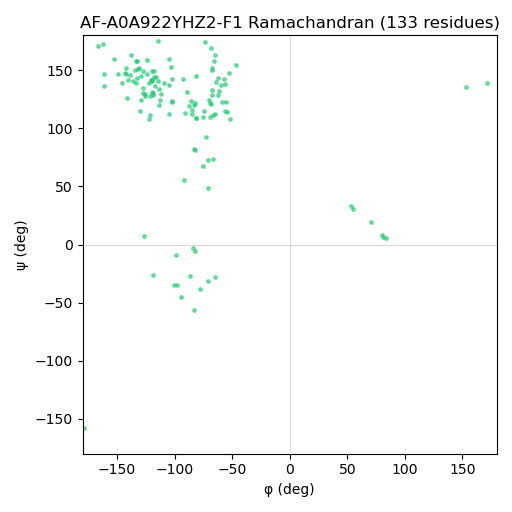 9.149 -0.142 1.00 92.44 86 THR A O 1
ATOM 632 N N . TYR A 1 87 ? -1.849 7.581 1.469 1.00 92.38 87 TYR A N 1
ATOM 633 C CA . TYR A 1 87 ? -3.296 7.517 1.515 1.00 92.38 87 TYR A CA 1
ATOM 634 C C . TYR A 1 87 ? -3.790 7.626 2.951 1.00 92.38 87 TYR A C 1
ATOM 636 O O . TYR A 1 87 ? -3.100 7.221 3.883 1.00 92.38 87 TYR A O 1
ATOM 644 N N . ARG A 1 88 ? -5.000 8.142 3.138 1.00 91.31 88 ARG A N 1
ATOM 645 C CA . ARG A 1 88 ? -5.592 8.345 4.461 1.00 91.31 88 ARG A CA 1
ATOM 646 C C . ARG A 1 88 ? -7.081 8.043 4.441 1.00 91.31 88 ARG A C 1
ATOM 648 O O . ARG A 1 88 ? -7.725 8.211 3.417 1.00 91.31 88 ARG A O 1
ATOM 655 N N . ASN A 1 89 ? -7.639 7.624 5.568 1.00 89.31 89 ASN A N 1
ATOM 656 C CA . ASN A 1 89 ? -9.084 7.629 5.779 1.00 89.31 89 ASN A CA 1
ATOM 657 C C . ASN A 1 89 ? -9.460 8.717 6.808 1.00 89.31 89 ASN A C 1
ATOM 659 O O . ASN A 1 89 ? -8.740 8.940 7.783 1.00 89.31 89 ASN A O 1
ATOM 663 N N . GLU A 1 90 ? -10.558 9.439 6.571 1.00 83.00 90 GLU A N 1
ATOM 664 C CA . GLU A 1 90 ? -11.061 10.456 7.508 1.00 83.00 90 GLU A CA 1
ATOM 665 C C . GLU A 1 90 ? -11.993 9.876 8.590 1.00 83.00 90 GLU A C 1
ATOM 667 O O . GLU A 1 90 ? -12.069 10.417 9.692 1.00 83.00 90 GLU A O 1
ATOM 672 N N . GLU A 1 91 ? -12.684 8.768 8.305 1.00 84.38 91 GLU A N 1
ATOM 673 C CA . GLU A 1 91 ? -13.634 8.094 9.208 1.00 84.38 91 GLU A CA 1
ATOM 674 C C . GLU A 1 91 ? -12.930 7.247 10.289 1.00 84.38 91 GLU A C 1
ATOM 676 O O . GLU A 1 91 ? -13.348 7.201 11.446 1.00 84.38 91 GLU A O 1
ATOM 681 N N . ARG A 1 92 ? -11.843 6.577 9.909 1.00 81.31 92 ARG A N 1
ATOM 682 C CA . ARG A 1 92 ? -10.884 5.846 10.735 1.00 81.31 92 ARG A CA 1
ATOM 683 C C . ARG A 1 92 ? -9.577 6.624 10.604 1.00 81.31 92 ARG A C 1
ATOM 685 O O . ARG A 1 92 ? -9.110 6.728 9.477 1.00 81.31 92 ARG A O 1
ATOM 692 N N . PRO A 1 93 ? -8.985 7.161 11.687 1.00 80.88 93 PRO A N 1
ATOM 693 C CA . PRO A 1 93 ? -7.751 7.944 11.622 1.00 80.88 93 PRO A CA 1
ATOM 694 C C . PRO A 1 93 ? -6.572 7.023 11.290 1.00 80.88 93 PRO A C 1
ATOM 696 O O . PRO A 1 93 ? -5.802 6.653 12.164 1.00 80.88 93 PRO A O 1
ATOM 699 N N . VAL A 1 94 ? -6.508 6.573 10.039 1.00 87.19 94 VAL A N 1
ATOM 700 C CA . VAL A 1 94 ? -5.457 5.715 9.509 1.00 87.19 94 VAL A CA 1
ATOM 701 C C . VAL A 1 94 ? -4.799 6.412 8.337 1.00 87.19 94 VAL A C 1
ATOM 703 O O . VAL A 1 94 ? -5.470 6.847 7.400 1.00 87.19 94 VAL A O 1
ATOM 706 N N . GLU A 1 95 ? -3.479 6.505 8.390 1.00 91.50 95 GLU A N 1
ATOM 707 C CA . GLU A 1 95 ? -2.650 6.947 7.274 1.00 91.50 95 GLU A CA 1
ATOM 708 C C . GLU A 1 95 ? -1.740 5.796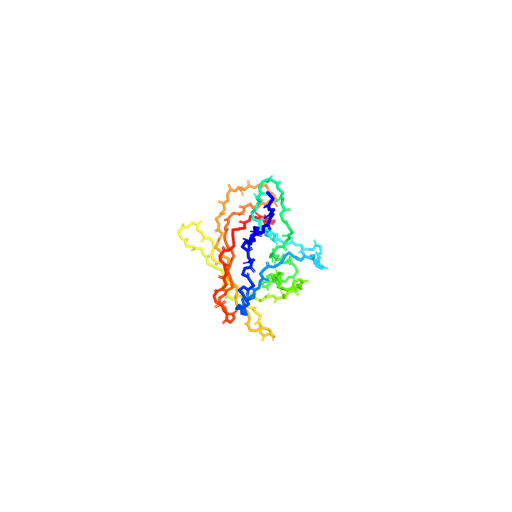 6.861 1.00 91.50 95 GLU A C 1
ATOM 710 O O . GLU A 1 95 ? -1.178 5.097 7.700 1.00 91.50 95 GLU A O 1
ATOM 715 N N . VAL A 1 96 ? -1.607 5.580 5.562 1.00 91.38 96 VAL A N 1
ATOM 716 C CA . VAL A 1 96 ? -0.853 4.481 4.976 1.00 91.38 96 VAL A CA 1
ATOM 717 C C . VAL A 1 96 ? 0.115 5.061 3.968 1.00 91.38 96 VAL A C 1
ATOM 719 O O . VAL A 1 96 ? -0.260 5.879 3.129 1.00 91.38 96 VAL A O 1
ATOM 722 N N . GLN A 1 97 ? 1.354 4.593 4.017 1.00 93.56 97 GLN A N 1
ATOM 723 C CA . GLN A 1 97 ? 2.362 4.920 3.029 1.00 93.56 97 GLN A CA 1
ATOM 724 C C . GLN A 1 97 ? 2.829 3.651 2.320 1.00 93.56 97 GLN A C 1
ATOM 726 O O . GLN A 1 97 ? 3.202 2.668 2.963 1.00 93.56 97 GLN A O 1
ATOM 731 N N . LEU A 1 98 ? 2.842 3.706 0.994 1.00 93.88 98 LEU A N 1
ATOM 732 C CA . LEU A 1 98 ? 3.469 2.728 0.125 1.00 93.88 98 LEU A CA 1
ATOM 733 C C . LEU A 1 98 ? 4.762 3.327 -0.420 1.00 93.88 98 LEU A C 1
ATOM 735 O O . LEU A 1 98 ? 4.787 4.489 -0.822 1.00 93.88 98 LEU A O 1
ATOM 739 N N . THR A 1 99 ? 5.815 2.523 -0.456 1.00 94.44 99 THR A N 1
ATOM 740 C CA . THR A 1 99 ? 7.069 2.841 -1.144 1.00 94.44 99 THR A CA 1
ATOM 741 C C . THR A 1 99 ? 7.295 1.745 -2.168 1.00 94.44 99 THR A C 1
ATOM 743 O O . THR A 1 99 ? 7.518 0.602 -1.781 1.00 94.44 99 THR A O 1
ATOM 746 N N . LEU A 1 100 ? 7.191 2.080 -3.447 1.00 94.31 100 LEU A N 1
ATOM 747 C CA . LEU A 1 100 ? 7.114 1.147 -4.564 1.00 94.31 100 LEU A CA 1
ATOM 748 C C . LEU A 1 100 ? 8.242 1.413 -5.552 1.00 94.31 100 LEU A C 1
ATOM 750 O O . LEU A 1 100 ? 8.507 2.558 -5.894 1.00 94.31 100 LEU A O 1
ATOM 754 N N . THR A 1 101 ? 8.848 0.365 -6.072 1.00 93.94 101 THR A N 1
ATOM 755 C CA . THR A 1 101 ? 9.835 0.419 -7.147 1.00 93.94 101 THR A CA 1
ATOM 756 C C . THR A 1 101 ? 9.273 -0.368 -8.317 1.00 93.94 101 THR A C 1
ATOM 758 O O . THR A 1 101 ? 8.820 -1.495 -8.132 1.00 93.94 101 THR A O 1
ATOM 761 N N . GLU A 1 102 ? 9.258 0.225 -9.508 1.00 92.12 102 GLU A N 1
ATOM 762 C CA . GLU A 1 102 ? 8.849 -0.482 -10.725 1.00 92.12 102 GLU A CA 1
ATOM 763 C C . GLU A 1 102 ? 9.890 -1.560 -11.051 1.00 92.12 102 GLU A C 1
ATOM 765 O O . GLU A 1 102 ? 11.092 -1.285 -11.058 1.00 92.12 102 GLU A O 1
ATOM 770 N N . THR A 1 103 ? 9.439 -2.794 -11.267 1.00 90.44 103 THR A N 1
ATOM 771 C CA . THR A 1 103 ? 10.333 -3.946 -11.480 1.00 90.44 103 THR A CA 1
ATOM 772 C C . THR A 1 103 ? 10.158 -4.609 -12.834 1.00 90.44 103 THR A C 1
ATOM 774 O O . THR A 1 103 ? 11.115 -5.182 -13.353 1.00 90.44 103 THR A O 1
ATOM 777 N N . ASP A 1 104 ? 8.975 -4.489 -13.428 1.00 89.56 104 ASP A N 1
ATOM 778 C CA . ASP A 1 104 ? 8.668 -4.985 -14.766 1.00 89.56 104 ASP A CA 1
ATOM 779 C C . ASP A 1 104 ? 7.604 -4.086 -15.406 1.00 89.56 104 ASP A C 1
ATOM 781 O O . ASP A 1 104 ? 6.713 -3.578 -14.722 1.00 89.56 104 ASP A O 1
ATOM 785 N N . GLU A 1 105 ? 7.667 -3.903 -16.720 1.00 87.25 105 GLU A N 1
ATOM 786 C CA . GLU A 1 105 ? 6.627 -3.216 -17.485 1.00 87.25 105 GLU A CA 1
ATOM 787 C C . GLU A 1 105 ? 6.171 -4.092 -18.657 1.00 87.25 105 GLU A C 1
ATOM 789 O O . GLU A 1 105 ? 6.968 -4.620 -19.435 1.00 87.25 105 GLU A O 1
ATOM 794 N N . GLY A 1 106 ? 4.857 -4.252 -18.776 1.00 83.94 106 GLY A N 1
ATOM 795 C CA . GLY A 1 106 ? 4.187 -4.921 -19.878 1.00 83.94 106 GLY A CA 1
ATOM 796 C C . GLY A 1 106 ? 3.333 -3.949 -20.688 1.00 83.94 106 GLY A C 1
ATOM 797 O O . GLY A 1 106 ? 3.149 -2.787 -20.339 1.00 83.94 106 GLY A O 1
ATOM 798 N N . PHE A 1 107 ? 2.755 -4.439 -21.786 1.00 82.00 107 PHE A N 1
ATOM 799 C CA . PHE A 1 107 ? 1.909 -3.614 -22.660 1.00 82.00 107 PHE A CA 1
ATOM 800 C C . PHE A 1 107 ? 0.615 -3.134 -21.976 1.00 82.00 107 PHE A C 1
ATOM 802 O O . PHE A 1 107 ? 0.083 -2.092 -22.340 1.00 82.00 107 PHE A O 1
ATOM 809 N N . GLU A 1 108 ? 0.120 -3.903 -21.001 1.00 84.12 108 GLU A N 1
ATOM 810 C CA . GLU A 1 108 ? -1.150 -3.664 -20.293 1.00 84.12 108 GLU A CA 1
ATOM 811 C C . GLU A 1 108 ? -0.971 -3.637 -18.763 1.00 84.12 108 GLU A C 1
ATOM 813 O O . GLU A 1 108 ? -1.955 -3.571 -18.028 1.00 84.12 108 GLU A O 1
ATOM 818 N N . TYR A 1 109 ? 0.271 -3.677 -18.264 1.00 85.88 109 TYR A N 1
ATOM 819 C CA . TYR A 1 109 ? 0.539 -3.646 -16.827 1.00 85.88 109 TYR A CA 1
ATOM 820 C C . TYR A 1 109 ? 1.908 -3.050 -16.483 1.00 85.88 109 TYR A C 1
ATOM 822 O O . TYR A 1 109 ? 2.830 -3.060 -17.291 1.00 85.88 109 TYR A O 1
ATOM 830 N N . ARG A 1 110 ? 2.062 -2.606 -15.237 1.00 89.88 110 ARG A N 1
ATOM 831 C CA . ARG A 1 110 ? 3.342 -2.318 -14.578 1.00 89.88 110 ARG A CA 1
ATOM 832 C C . ARG A 1 110 ? 3.417 -3.097 -13.278 1.00 89.88 110 ARG A C 1
ATOM 834 O O . ARG A 1 110 ? 2.466 -3.069 -12.495 1.00 89.88 110 ARG A O 1
ATOM 841 N N . ALA A 1 111 ? 4.509 -3.813 -13.065 1.00 90.69 111 ALA A N 1
ATOM 842 C CA . ALA A 1 111 ? 4.784 -4.522 -11.829 1.00 90.69 111 ALA A CA 1
ATOM 843 C C . ALA A 1 111 ? 5.608 -3.646 -10.889 1.00 90.69 111 ALA A C 1
ATOM 845 O O . ALA A 1 111 ? 6.502 -2.908 -11.305 1.00 90.69 111 ALA A O 1
ATOM 846 N N . TYR A 1 112 ? 5.300 -3.762 -9.607 1.00 92.38 112 TYR A N 1
ATOM 847 C CA . TYR A 1 112 ? 5.936 -3.009 -8.547 1.00 92.38 112 TYR A CA 1
ATOM 848 C C . TYR A 1 112 ? 6.299 -3.946 -7.401 1.00 92.38 112 TYR A C 1
ATOM 850 O O . TYR A 1 112 ? 5.494 -4.782 -6.986 1.00 92.38 112 TYR A O 1
ATOM 858 N N . GLU A 1 113 ? 7.478 -3.743 -6.833 1.00 93.00 113 GLU A N 1
ATOM 859 C CA . GLU A 1 113 ? 7.891 -4.331 -5.561 1.00 93.00 113 GLU A CA 1
ATOM 860 C C . GLU A 1 113 ? 8.150 -3.210 -4.568 1.00 93.00 113 GLU A C 1
ATOM 862 O O . GLU A 1 113 ? 8.617 -2.131 -4.929 1.00 93.00 113 GLU A O 1
ATOM 867 N N . GLY A 1 114 ? 7.827 -3.426 -3.302 1.00 92.69 114 GLY A N 1
ATOM 868 C CA . GLY A 1 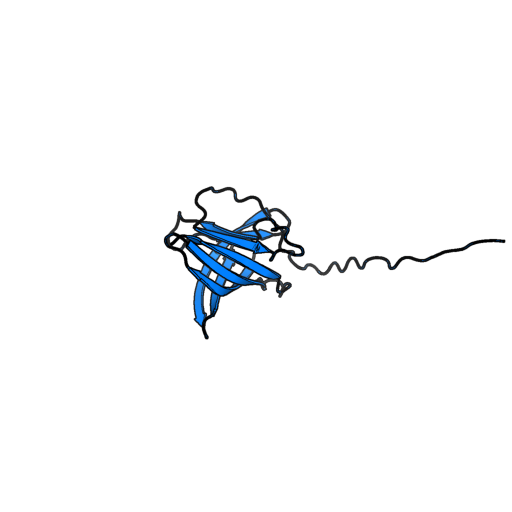114 ? 7.904 -2.341 -2.348 1.00 92.69 114 GLY A CA 1
ATOM 869 C C . GLY A 1 114 ? 7.541 -2.725 -0.935 1.00 92.69 114 GLY A C 1
ATOM 870 O O . GLY A 1 114 ? 7.594 -3.882 -0.528 1.00 92.69 114 GLY A O 1
ATOM 871 N N . THR A 1 115 ? 7.171 -1.711 -0.170 1.00 93.44 115 THR A N 1
ATOM 872 C CA . THR A 1 115 ? 6.722 -1.869 1.207 1.00 93.44 115 THR A CA 1
ATOM 873 C C . THR A 1 115 ? 5.471 -1.051 1.460 1.00 93.44 115 THR A C 1
ATOM 875 O O . THR A 1 115 ? 5.266 -0.001 0.852 1.00 93.44 115 THR A O 1
ATOM 878 N N . ILE A 1 116 ? 4.645 -1.532 2.381 1.00 92.38 116 ILE A N 1
ATOM 879 C CA . ILE A 1 116 ? 3.504 -0.807 2.928 1.00 92.38 116 ILE A CA 1
ATOM 880 C C . ILE A 1 116 ? 3.691 -0.648 4.433 1.00 92.38 116 ILE A C 1
ATOM 882 O O . ILE A 1 116 ? 4.170 -1.563 5.105 1.00 92.38 116 ILE A O 1
ATOM 886 N N . ARG A 1 117 ? 3.323 0.520 4.957 1.00 90.94 117 ARG A N 1
ATOM 887 C CA . ARG A 1 117 ? 3.339 0.815 6.393 1.00 90.94 117 ARG A CA 1
ATOM 888 C C . ARG A 1 117 ? 2.158 1.692 6.783 1.00 90.94 117 ARG A C 1
ATOM 890 O O . ARG A 1 117 ? 1.748 2.558 6.010 1.00 90.94 117 ARG A O 1
ATOM 897 N N . ILE A 1 118 ? 1.658 1.502 7.996 1.00 89.19 118 ILE A N 1
ATOM 898 C CA . ILE A 1 118 ? 0.682 2.398 8.625 1.00 89.19 118 ILE A CA 1
ATOM 899 C C . ILE A 1 118 ? 1.464 3.477 9.385 1.00 89.19 118 ILE A C 1
ATOM 901 O O . ILE A 1 118 ? 2.422 3.163 10.086 1.00 89.19 118 ILE A O 1
ATOM 905 N N . MET A 1 119 ? 1.108 4.742 9.183 1.00 86.44 119 MET A N 1
ATOM 906 C CA . MET A 1 119 ? 1.781 5.930 9.722 1.00 86.44 119 MET A CA 1
ATOM 907 C C . MET A 1 119 ? 1.069 6.516 10.948 1.00 86.44 119 MET A C 1
ATOM 909 O O . MET A 1 119 ? 1.733 7.008 11.856 1.00 86.44 119 MET A O 1
ATOM 913 N N . ASP A 1 120 ? -0.262 6.448 10.975 1.00 78.38 120 ASP A N 1
ATOM 914 C CA . ASP A 1 120 ? -1.147 6.956 12.033 1.00 78.38 120 ASP A CA 1
ATOM 915 C C . ASP A 1 120 ? -2.284 5.935 12.220 1.00 78.38 120 ASP A C 1
ATOM 917 O O . ASP A 1 120 ? -2.685 5.335 11.216 1.00 78.38 120 ASP A O 1
ATOM 921 N N . PRO A 1 121 ? -2.764 5.645 13.447 1.00 66.38 121 PRO A N 1
ATOM 922 C CA . PRO A 1 121 ? -2.392 6.221 14.745 1.00 66.38 121 PRO A CA 1
ATOM 923 C C . PRO A 1 121 ? -1.155 5.565 15.387 1.00 66.38 121 PRO A C 1
ATOM 925 O O . PRO A 1 121 ? -0.710 5.983 16.455 1.00 66.38 121 PRO A O 1
ATOM 928 N N . VAL A 1 122 ? -0.590 4.534 14.754 1.00 71.12 122 VAL A N 1
ATOM 929 C CA . VAL A 1 122 ? 0.624 3.843 15.202 1.00 71.12 122 VAL A CA 1
ATOM 930 C C . VAL A 1 122 ? 1.531 3.597 14.000 1.00 71.12 122 VAL A C 1
ATOM 932 O O . VAL A 1 122 ? 1.045 3.266 12.916 1.00 71.12 122 VAL A O 1
ATOM 935 N N . GLN A 1 123 ? 2.844 3.759 14.182 1.00 75.25 123 GLN A N 1
ATOM 936 C CA . GLN A 1 123 ? 3.822 3.394 13.160 1.00 75.25 123 GLN A CA 1
ATOM 937 C C . GLN A 1 123 ? 3.908 1.865 13.105 1.00 75.25 123 GLN A C 1
ATOM 939 O O . GLN A 1 123 ? 4.617 1.251 13.901 1.00 75.25 123 GLN A O 1
ATOM 944 N N . GLY A 1 124 ? 3.114 1.268 12.217 1.00 72.62 124 GLY A N 1
ATOM 945 C CA . GLY A 1 124 ? 3.003 -0.180 12.064 1.00 72.62 124 GLY A CA 1
ATOM 946 C C . GLY A 1 124 ? 4.219 -0.805 11.381 1.00 72.62 124 GLY A C 1
ATOM 947 O O . GLY A 1 124 ? 5.111 -0.109 10.884 1.00 72.62 124 GLY A O 1
ATOM 948 N N . ASP A 1 125 ? 4.225 -2.136 11.327 1.00 83.00 125 ASP A N 1
ATOM 949 C CA . ASP A 1 125 ? 5.269 -2.900 10.654 1.00 83.00 125 ASP A CA 1
ATOM 950 C C . ASP A 1 125 ? 5.417 -2.505 9.181 1.00 83.00 125 ASP A C 1
ATOM 952 O O . ASP A 1 125 ? 4.444 -2.241 8.467 1.00 83.00 125 ASP A O 1
ATOM 956 N N . ILE A 1 126 ? 6.667 -2.498 8.721 1.00 88.88 126 ILE A N 1
ATOM 957 C CA . ILE A 1 126 ? 6.992 -2.353 7.306 1.00 88.88 126 ILE A CA 1
ATOM 958 C C . ILE A 1 126 ? 6.824 -3.726 6.671 1.00 88.88 126 ILE A C 1
ATOM 960 O O . ILE A 1 126 ? 7.622 -4.633 6.910 1.00 88.88 126 ILE A O 1
ATOM 964 N N . ILE A 1 127 ? 5.787 -3.872 5.856 1.00 89.06 127 ILE A N 1
ATOM 965 C CA . ILE A 1 127 ? 5.456 -5.148 5.232 1.00 89.06 127 ILE A CA 1
ATOM 966 C C . ILE A 1 127 ? 5.927 -5.136 3.779 1.00 89.06 127 ILE A C 1
ATOM 968 O O . ILE A 1 127 ? 5.505 -4.249 3.030 1.00 89.06 127 ILE A O 1
ATOM 972 N N . PRO A 1 128 ? 6.765 -6.101 3.353 1.00 91.12 128 PRO A N 1
ATOM 973 C CA . PRO A 1 128 ? 7.142 -6.236 1.955 1.00 91.12 128 PRO A CA 1
ATOM 974 C C . PRO A 1 128 ? 5.932 -6.660 1.121 1.00 91.12 128 PRO A C 1
ATOM 976 O O . PRO A 1 128 ? 5.180 -7.575 1.482 1.00 91.12 128 PRO A O 1
ATOM 979 N N . ILE A 1 129 ? 5.742 -5.971 0.003 1.00 92.19 129 ILE A N 1
ATOM 980 C CA . ILE A 1 129 ? 4.636 -6.185 -0.919 1.00 92.19 129 ILE A CA 1
ATOM 981 C C . ILE A 1 129 ? 5.131 -6.270 -2.354 1.00 92.19 129 ILE A C 1
ATOM 983 O O . ILE A 1 129 ? 6.107 -5.633 -2.742 1.00 92.19 129 ILE A O 1
ATOM 987 N N . GLU A 1 130 ? 4.392 -7.022 -3.148 1.00 92.81 130 GLU A N 1
ATOM 988 C CA . GLU A 1 130 ? 4.514 -7.076 -4.597 1.00 92.81 130 GLU A CA 1
ATOM 989 C C . GLU A 1 130 ? 3.132 -6.828 -5.201 1.00 92.81 130 GLU A C 1
ATOM 991 O O . GLU A 1 130 ? 2.098 -7.114 -4.585 1.00 92.81 130 GLU A O 1
ATOM 996 N N . GLY A 1 131 ? 3.087 -6.238 -6.386 1.00 90.25 131 GLY A N 1
ATOM 997 C CA . GLY A 1 131 ? 1.824 -5.883 -7.002 1.00 90.25 131 GLY A CA 1
ATOM 998 C C . GLY A 1 131 ? 1.938 -5.511 -8.463 1.00 90.25 131 GLY A C 1
ATOM 999 O O . GLY A 1 131 ? 3.023 -5.361 -9.015 1.00 90.25 131 GLY A O 1
ATOM 1000 N N . THR A 1 132 ? 0.780 -5.362 -9.091 1.00 90.44 132 THR A N 1
ATOM 1001 C CA . THR A 1 132 ? 0.666 -4.914 -10.479 1.00 90.44 132 THR A CA 1
ATOM 1002 C C . THR A 1 132 ? -0.392 -3.830 -10.586 1.00 90.44 132 THR A C 1
ATOM 1004 O O . THR A 1 132 ? -1.408 -3.873 -9.887 1.00 90.44 132 THR A O 1
ATOM 1007 N N . CYS A 1 133 ? -0.144 -2.856 -11.452 1.00 88.38 133 CYS A N 1
ATOM 1008 C CA . CYS A 1 133 ? -1.104 -1.843 -11.863 1.00 88.38 133 CYS A CA 1
ATOM 1009 C C . C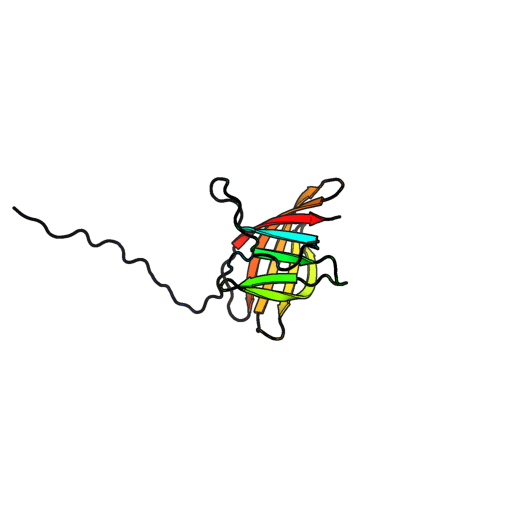YS A 1 133 ? -1.392 -1.974 -13.357 1.00 88.38 133 CYS A C 1
ATOM 1011 O O . CYS A 1 133 ? -0.475 -2.266 -14.121 1.00 88.38 133 CYS A O 1
ATOM 1013 N N . GLY A 1 134 ? -2.632 -1.729 -13.781 1.00 83.06 134 GLY A N 1
ATOM 1014 C CA . GLY A 1 134 ? -2.956 -1.527 -15.197 1.00 83.06 134 GLY A CA 1
ATOM 1015 C C . GLY A 1 134 ? -2.308 -0.253 -15.755 1.00 83.06 134 GLY A C 1
ATOM 1016 O O . GLY A 1 134 ? -1.967 0.646 -14.983 1.00 83.06 134 GLY A O 1
ATOM 1017 N N . VAL A 1 135 ? -2.130 -0.184 -17.081 1.00 72.56 135 VAL A N 1
ATOM 1018 C CA . VAL 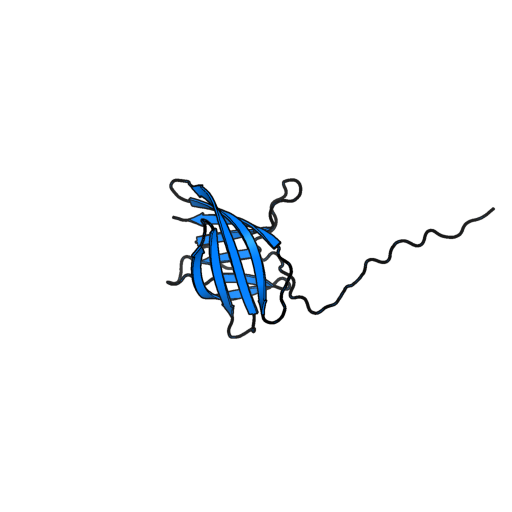A 1 135 ? -1.707 1.030 -17.822 1.00 72.56 135 VAL A CA 1
ATOM 1019 C C . VAL A 1 135 ? -2.822 1.610 -18.679 1.00 72.56 135 VAL A C 1
ATOM 1021 O O . VAL A 1 135 ? -3.727 0.846 -19.081 1.00 72.56 135 VAL A O 1
#